Protein AF-X1AN56-F1 (afdb_monomer)

Solvent-accessible surface area (backbone atoms only — not comparable to full-atom values): 5299 Å² total; per-residue (Å²): 133,89,69,61,50,77,36,54,43,68,75,65,42,25,38,56,92,54,54,41,59,50,99,85,67,45,41,49,33,43,46,65,39,88,64,44,69,60,50,54,50,53,46,44,74,73,68,44,45,35,31,40,52,34,75,50,58,47,68,29,54,50,30,25,35,56,71,62,58,52,53,85,71,44,81,42,79,48,39,15,56,78,71,75,55,47,74,88,40,90,92,93

Nearest PDB structures (foldseek):
  2hoq-assembly1_A-2  TM=8.056E-01  e=1.096E-04  Pyrococcus horikoshii OT3
  1zrm-assembly1_A  TM=8.009E-01  e=6.348E-04  Pseudomonas sp. YL
  3e58-assembly1_B  TM=7.686E-01  e=1.797E-03  Streptococcus thermophilus LMG 18311
  2no5-assembly1_B  TM=8.281E-01  e=1.479E-03  Burkholderia cepacia
  2no4-assembly1_B  TM=7.632E-01  e=9.139E-03  Burkholderia cepacia

InterPro domains:
  IPR023214 HAD superfamily [G3DSA:3.40.50.1000] (1-92)
  IPR036412 HAD-like superfamily [SSF56784] (1-90)
  IPR041492 Haloacid dehalogenase-like hydrolase [PF13419] (30-90)
  IPR051400 HAD-like hydrolase superfamily enzymes [PTHR46470] (31-92)

Structure (mmCIF, N/CA/C/O backbone):
data_AF-X1AN56-F1
#
_entry.id   AF-X1AN56-F1
#
loop_
_atom_site.group_PDB
_atom_site.id
_atom_site.type_symbol
_atom_site.label_atom_id
_atom_site.label_alt_id
_atom_site.label_comp_id
_atom_site.label_asym_id
_atom_site.label_entity_id
_atom_site.label_seq_id
_atom_site.pdbx_PDB_ins_code
_atom_site.Cartn_x
_atom_site.Cartn_y
_atom_site.Cartn_z
_atom_site.occupancy
_atom_site.B_iso_or_equiv
_atom_site.auth_seq_id
_atom_site.auth_comp_id
_atom_site.auth_asym_id
_atom_site.auth_atom_id
_atom_site.pdbx_PDB_model_num
ATOM 1 N N . MET A 1 1 ? -20.475 9.398 12.308 1.00 81.12 1 MET A N 1
ATOM 2 C CA . MET A 1 1 ? -19.624 8.279 12.762 1.00 81.12 1 MET A CA 1
ATOM 3 C C . MET A 1 1 ? -18.713 7.900 11.610 1.00 81.12 1 MET A C 1
ATOM 5 O O . MET A 1 1 ? -19.230 7.688 10.516 1.00 81.12 1 MET A O 1
ATOM 9 N N . ILE A 1 2 ? -17.398 7.905 11.827 1.00 86.44 2 ILE A N 1
ATOM 10 C CA . ILE A 1 2 ? -16.413 7.468 10.826 1.00 86.44 2 ILE A CA 1
ATOM 11 C C . ILE A 1 2 ? -16.551 5.950 10.667 1.00 86.44 2 ILE A C 1
ATOM 13 O O . ILE A 1 2 ? -16.732 5.252 11.660 1.00 86.44 2 ILE A O 1
ATOM 17 N N . LYS A 1 3 ? -16.544 5.456 9.424 1.00 90.50 3 LYS A N 1
ATOM 18 C CA . LYS A 1 3 ? -16.753 4.028 9.116 1.00 90.50 3 LYS A CA 1
ATOM 19 C C . LYS A 1 3 ? -15.478 3.303 8.698 1.00 90.50 3 LYS A C 1
ATOM 21 O O . LYS A 1 3 ? -15.388 2.095 8.892 1.00 90.50 3 LYS A O 1
ATOM 26 N N . ALA A 1 4 ? -14.544 4.026 8.095 1.00 96.12 4 ALA A N 1
ATOM 27 C CA . ALA A 1 4 ? -13.289 3.487 7.611 1.00 96.12 4 ALA A CA 1
ATOM 28 C C . ALA A 1 4 ? -12.225 4.585 7.551 1.00 96.12 4 ALA A C 1
ATOM 30 O O . ALA A 1 4 ? -12.569 5.768 7.463 1.00 96.12 4 ALA A O 1
ATOM 31 N N . VAL A 1 5 ? -10.963 4.171 7.564 1.00 97.75 5 VAL A N 1
ATOM 32 C CA . VAL A 1 5 ? -9.802 5.012 7.262 1.00 97.75 5 VAL A CA 1
ATOM 33 C C . VAL A 1 5 ? -9.141 4.455 6.004 1.00 97.75 5 VAL A C 1
ATOM 35 O O . VAL A 1 5 ? -8.817 3.270 5.952 1.00 97.75 5 VAL A O 1
ATOM 38 N N . CYS A 1 6 ? -8.975 5.290 4.981 1.00 97.38 6 CYS A N 1
ATOM 39 C CA . CYS A 1 6 ? -8.318 4.900 3.736 1.00 97.38 6 CYS A CA 1
ATOM 40 C C . CYS A 1 6 ? -6.920 5.515 3.672 1.00 97.38 6 CYS A C 1
ATOM 42 O 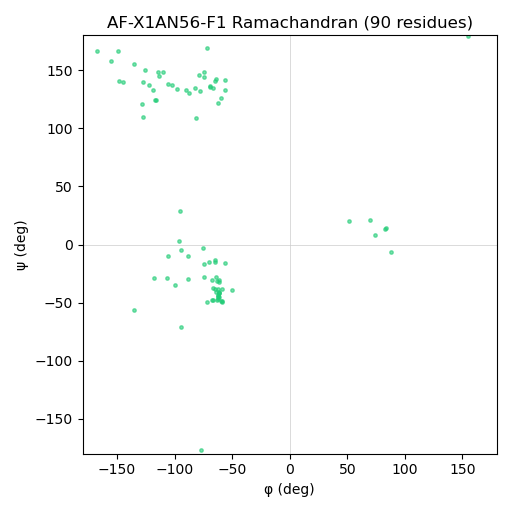O . CYS A 1 6 ? -6.752 6.686 4.012 1.00 97.38 6 CYS A O 1
ATOM 44 N N . PHE A 1 7 ? -5.950 4.733 3.214 1.00 98.50 7 PHE A N 1
ATOM 45 C CA . PHE A 1 7 ? -4.552 5.116 3.079 1.00 98.50 7 PHE A CA 1
ATOM 46 C C . PHE A 1 7 ? -4.140 5.131 1.610 1.00 98.50 7 PHE A C 1
ATOM 48 O O . PHE A 1 7 ? -4.640 4.343 0.805 1.00 98.50 7 PHE A O 1
ATOM 55 N N . ASP A 1 8 ? -3.210 6.021 1.277 1.00 98.38 8 ASP A N 1
ATOM 56 C CA . ASP A 1 8 ? -2.390 5.843 0.082 1.00 98.38 8 ASP A CA 1
ATOM 57 C C . ASP A 1 8 ? -1.374 4.709 0.288 1.00 98.38 8 ASP A C 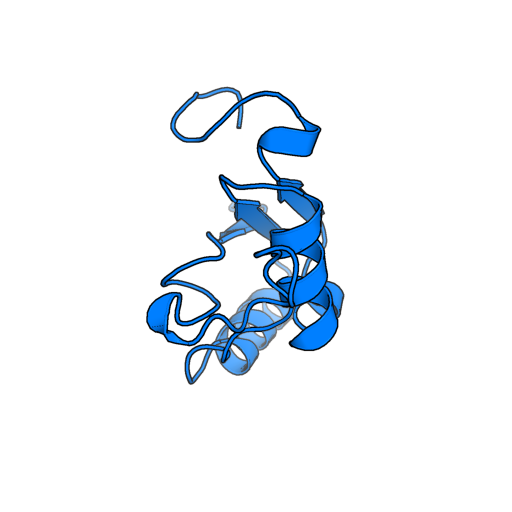1
ATOM 59 O O . ASP A 1 8 ? -1.192 4.248 1.413 1.00 98.38 8 ASP A O 1
ATOM 63 N N . LEU A 1 9 ? -0.702 4.274 -0.779 1.00 98.44 9 LEU A N 1
ATOM 64 C CA . LEU A 1 9 ? 0.400 3.313 -0.692 1.00 98.44 9 LEU A CA 1
ATOM 65 C C . LEU A 1 9 ? 1.761 4.025 -0.617 1.00 98.44 9 LEU A C 1
ATOM 67 O O . LEU A 1 9 ? 2.389 4.022 0.446 1.00 98.44 9 LEU A O 1
ATOM 71 N N . GLY A 1 10 ? 2.193 4.628 -1.730 1.00 97.75 10 GLY A N 1
ATOM 72 C CA . GLY A 1 10 ? 3.469 5.342 -1.842 1.00 97.75 10 GLY A CA 1
ATOM 73 C C . GLY A 1 10 ? 3.524 6.569 -0.933 1.00 97.75 10 GLY A C 1
ATOM 74 O O . GLY A 1 10 ? 2.507 7.224 -0.696 1.00 97.75 10 GLY A O 1
ATOM 75 N N . ASP A 1 11 ? 4.699 6.817 -0.358 1.00 97.69 11 ASP A N 1
ATOM 76 C CA . ASP A 1 11 ? 5.016 7.921 0.559 1.00 97.69 11 ASP A CA 1
ATOM 77 C C . ASP A 1 11 ? 4.050 8.080 1.751 1.00 97.69 11 ASP A C 1
ATOM 79 O O . ASP A 1 11 ? 3.959 9.136 2.379 1.00 97.69 11 ASP A O 1
ATOM 83 N N . THR A 1 12 ? 3.317 7.012 2.083 1.00 98.12 12 THR A N 1
ATOM 84 C CA . THR A 1 12 ? 2.369 6.953 3.205 1.00 98.12 12 THR A CA 1
ATOM 85 C C . THR A 1 12 ? 2.528 5.661 3.995 1.00 98.12 12 THR A C 1
ATOM 87 O O . THR A 1 12 ? 2.758 5.708 5.201 1.00 98.12 12 THR A O 1
ATOM 90 N N . LEU A 1 13 ? 2.415 4.504 3.332 1.00 98.69 13 LEU A N 1
ATOM 91 C CA . LEU A 1 13 ? 2.630 3.190 3.951 1.00 98.69 13 LEU A CA 1
ATOM 92 C C . LEU A 1 13 ? 4.025 2.645 3.642 1.00 98.69 13 LEU A C 1
ATOM 94 O O . LEU A 1 13 ? 4.635 1.988 4.484 1.00 98.69 13 LEU A O 1
ATOM 98 N N . VAL A 1 14 ? 4.538 2.924 2.447 1.00 98.69 14 VAL A N 1
ATOM 99 C CA . VAL A 1 14 ? 5.881 2.530 2.014 1.00 98.69 14 VAL A CA 1
ATOM 100 C C . VAL A 1 14 ? 6.658 3.746 1.527 1.00 98.69 14 VAL A C 1
ATOM 102 O O . VAL A 1 14 ? 6.063 4.693 1.023 1.00 98.69 14 VAL A O 1
ATOM 105 N N . ALA A 1 15 ? 7.977 3.715 1.683 1.00 98.50 15 ALA A N 1
ATOM 106 C CA . ALA A 1 15 ? 8.873 4.740 1.156 1.00 98.50 15 ALA A CA 1
ATOM 107 C C . ALA A 1 15 ? 9.131 4.457 -0.331 1.00 98.50 15 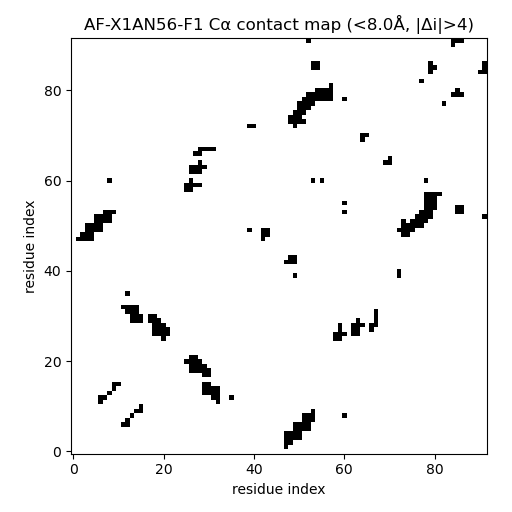ALA A C 1
ATOM 109 O O . ALA A 1 15 ? 9.790 3.463 -0.661 1.00 98.50 15 ALA A O 1
ATOM 110 N N . GLU A 1 16 ? 8.584 5.274 -1.234 1.00 95.56 16 GLU A N 1
ATOM 111 C CA . GLU A 1 16 ? 8.592 4.980 -2.672 1.00 95.56 16 GLU A CA 1
ATOM 112 C C . GLU A 1 16 ? 10.020 4.929 -3.239 1.00 95.56 16 GLU A C 1
ATOM 114 O O . GLU A 1 16 ? 10.329 4.096 -4.096 1.00 95.56 16 GLU A O 1
ATOM 119 N N . GLU A 1 17 ? 10.942 5.713 -2.674 1.00 97.56 17 GLU A N 1
ATOM 120 C CA . GLU A 1 17 ? 12.357 5.735 -3.047 1.00 97.56 17 GLU A CA 1
ATOM 121 C C . GLU A 1 17 ? 13.102 4.421 -2.763 1.00 97.56 17 GLU A C 1
ATOM 123 O O . GLU A 1 17 ? 14.206 4.208 -3.266 1.00 97.56 17 GLU A O 1
ATOM 128 N N . THR A 1 18 ? 12.513 3.532 -1.960 1.00 98.50 18 THR A N 1
ATOM 129 C CA . THR A 1 18 ? 13.087 2.223 -1.613 1.00 98.50 18 THR A CA 1
ATOM 130 C C . THR A 1 18 ? 12.567 1.086 -2.491 1.00 98.50 18 THR A C 1
ATOM 132 O O . THR A 1 18 ? 12.933 -0.072 -2.277 1.00 98.50 18 THR A O 1
ATOM 135 N N . THR A 1 19 ? 11.724 1.397 -3.480 1.00 98.38 19 THR A N 1
ATOM 136 C CA . THR A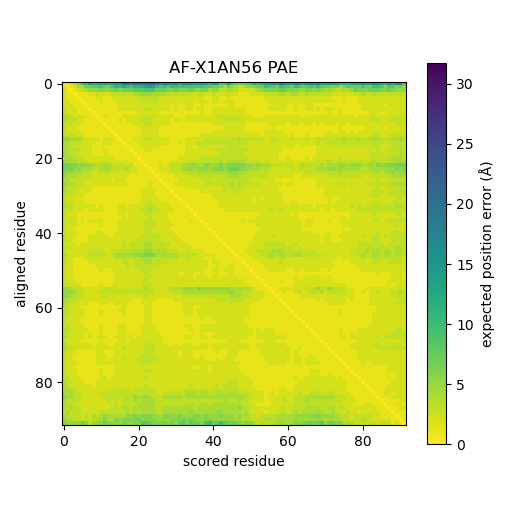 1 19 ? 11.098 0.392 -4.341 1.00 98.38 19 THR A CA 1
ATOM 137 C C . THR A 1 19 ? 12.139 -0.385 -5.142 1.00 98.38 19 THR A C 1
ATOM 139 O O . THR A 1 19 ? 12.896 0.164 -5.949 1.00 98.38 19 THR A O 1
ATOM 142 N N . VAL A 1 20 ? 12.143 -1.702 -4.955 1.00 98.56 20 VAL A N 1
ATOM 143 C CA . VAL A 1 20 ? 12.946 -2.636 -5.742 1.00 98.56 20 VAL A CA 1
ATOM 144 C C . VAL A 1 20 ? 12.125 -3.088 -6.940 1.00 98.56 20 VAL A C 1
ATOM 146 O O . VAL A 1 20 ? 10.968 -3.480 -6.789 1.00 98.56 20 VAL A O 1
ATOM 149 N N . HIS A 1 21 ? 12.746 -3.070 -8.118 1.00 98.31 21 HIS A N 1
ATOM 150 C CA . HIS A 1 21 ? 12.139 -3.520 -9.366 1.00 98.31 21 HIS A CA 1
ATOM 151 C C . HIS A 1 21 ? 12.844 -4.776 -9.892 1.00 98.31 21 HIS A C 1
ATOM 153 O O . HIS A 1 21 ? 14.058 -4.928 -9.726 1.00 98.31 21 HIS A O 1
ATOM 159 N N . ASP A 1 22 ? 12.095 -5.680 -10.519 1.00 96.88 22 ASP A N 1
ATOM 160 C CA . ASP A 1 22 ? 12.652 -6.855 -11.187 1.00 96.88 22 ASP A CA 1
ATOM 161 C C . ASP A 1 22 ? 13.282 -6.515 -12.554 1.00 96.88 22 ASP A C 1
ATOM 163 O O . ASP A 1 22 ? 13.336 -5.363 -12.988 1.00 96.88 22 ASP A O 1
ATOM 167 N N . GLY A 1 23 ? 13.766 -7.539 -13.267 1.00 96.75 23 GLY A N 1
ATOM 168 C CA . GLY A 1 23 ? 14.399 -7.370 -14.580 1.00 96.75 23 GLY A CA 1
ATOM 169 C C . GLY A 1 23 ? 13.472 -6.857 -15.690 1.00 96.75 23 GLY A C 1
ATOM 170 O O . GLY A 1 23 ? 13.967 -6.466 -16.745 1.00 96.75 23 GLY A O 1
ATOM 171 N N . SER A 1 24 ? 12.155 -6.856 -15.472 1.00 95.88 24 SER A N 1
ATOM 172 C CA . SER A 1 24 ? 11.159 -6.274 -16.377 1.00 95.88 24 SER A CA 1
ATOM 173 C C . SER A 1 24 ? 10.774 -4.838 -16.006 1.00 95.88 24 SER A C 1
ATOM 175 O O . SER A 1 24 ? 10.052 -4.189 -16.761 1.00 95.88 24 SER A O 1
ATOM 177 N N . GLY A 1 25 ? 11.286 -4.324 -14.883 1.00 95.31 25 GLY A N 1
ATOM 178 C CA . GLY A 1 25 ? 10.904 -3.028 -14.334 1.00 95.31 25 GLY A CA 1
ATOM 179 C C . GLY A 1 25 ? 9.630 -3.077 -13.491 1.00 95.31 25 GLY A C 1
ATOM 180 O O . GLY A 1 25 ? 9.075 -2.023 -13.205 1.00 95.31 25 GLY A O 1
ATOM 181 N N . GLN A 1 26 ? 9.161 -4.263 -13.089 1.00 96.88 26 GLN A N 1
ATOM 182 C CA . GLN A 1 26 ? 8.000 -4.410 -12.214 1.00 96.88 26 GLN A CA 1
ATOM 183 C C . GLN A 1 26 ? 8.409 -4.231 -10.752 1.00 96.88 26 GLN A C 1
ATOM 185 O O . GLN A 1 26 ? 9.401 -4.821 -10.324 1.00 96.88 26 GLN A O 1
ATOM 190 N N . ALA A 1 27 ? 7.652 -3.460 -9.970 1.00 98.06 27 ALA A N 1
ATOM 191 C CA . ALA A 1 27 ? 7.919 -3.325 -8.541 1.00 98.06 27 ALA A CA 1
ATOM 192 C C . ALA A 1 27 ? 7.675 -4.662 -7.820 1.00 98.06 27 ALA A C 1
ATOM 194 O O . ALA A 1 27 ? 6.674 -5.338 -8.063 1.00 98.06 27 ALA A O 1
ATOM 195 N N . ILE A 1 28 ? 8.595 -5.059 -6.939 1.00 98.25 28 ILE A N 1
ATOM 196 C CA . ILE A 1 28 ? 8.514 -6.333 -6.204 1.00 98.25 28 ILE A CA 1
ATOM 197 C C . ILE A 1 28 ? 8.427 -6.161 -4.689 1.00 98.25 28 ILE A C 1
ATOM 199 O O . ILE A 1 28 ? 7.869 -7.019 -4.014 1.00 98.25 28 ILE A O 1
ATOM 203 N N . THR A 1 29 ? 8.985 -5.083 -4.141 1.00 98.62 29 THR A N 1
ATOM 204 C CA . THR A 1 29 ? 8.903 -4.747 -2.714 1.00 98.62 29 THR A CA 1
ATOM 205 C C . THR A 1 29 ? 9.370 -3.309 -2.478 1.00 98.62 29 THR A C 1
ATOM 207 O O . THR A 1 29 ? 9.990 -2.706 -3.355 1.00 98.62 29 THR A O 1
ATOM 210 N N . ALA A 1 30 ? 9.095 -2.779 -1.292 1.00 98.62 30 ALA A N 1
ATOM 211 C CA . ALA A 1 30 ? 9.587 -1.504 -0.784 1.00 98.62 30 ALA A CA 1
ATOM 212 C C . ALA A 1 30 ? 9.719 -1.594 0.746 1.00 98.62 30 ALA A C 1
ATOM 214 O O . ALA A 1 30 ? 9.200 -2.519 1.376 1.00 98.62 30 ALA A O 1
ATOM 215 N N . HIS A 1 31 ? 10.405 -0.642 1.369 1.00 98.75 31 HIS A N 1
ATOM 216 C CA . HIS A 1 31 ? 10.441 -0.533 2.821 1.00 98.75 31 HIS A CA 1
ATOM 217 C C . HIS A 1 31 ? 9.157 0.111 3.344 1.00 98.75 31 HIS A C 1
ATOM 219 O O . HIS A 1 31 ? 8.733 1.166 2.872 1.00 98.75 31 HIS A O 1
ATOM 225 N N . VAL A 1 32 ? 8.567 -0.513 4.360 1.00 98.81 32 VAL A N 1
ATOM 226 C 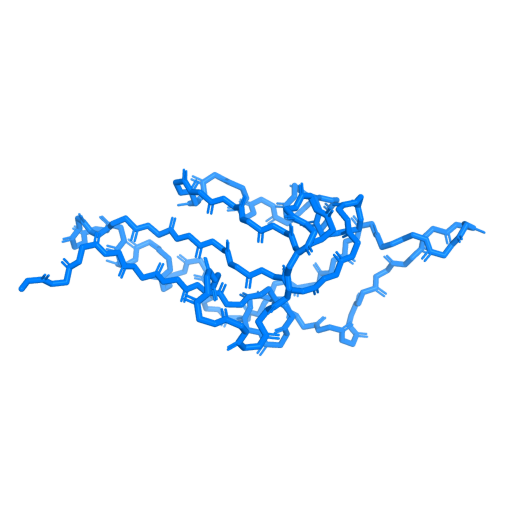CA . VAL A 1 32 ? 7.457 0.067 5.123 1.00 98.81 32 VAL A CA 1
ATOM 227 C C . VAL A 1 32 ? 7.977 1.248 5.940 1.00 98.81 32 VAL A C 1
ATOM 229 O O . VAL A 1 32 ? 9.044 1.159 6.551 1.00 98.81 32 VAL A O 1
ATOM 232 N N . ILE A 1 33 ? 7.226 2.349 5.949 1.00 98.75 33 ILE A N 1
ATOM 233 C CA . ILE A 1 33 ? 7.560 3.531 6.750 1.00 98.75 33 ILE A CA 1
ATOM 234 C C . ILE A 1 33 ? 7.472 3.179 8.246 1.00 98.75 33 ILE A C 1
ATOM 236 O O . ILE A 1 33 ? 6.589 2.441 8.686 1.00 98.75 33 ILE A O 1
ATOM 240 N N . GLU A 1 34 ? 8.405 3.701 9.044 1.00 98.50 34 GLU A N 1
ATOM 241 C CA . GLU A 1 34 ? 8.447 3.469 10.492 1.00 98.50 34 GLU A CA 1
ATOM 242 C C . GLU A 1 34 ? 7.122 3.876 11.164 1.00 98.50 34 GLU A C 1
ATOM 244 O O . GLU A 1 34 ? 6.589 4.957 10.912 1.00 98.50 34 GLU A O 1
ATOM 249 N N . GLY A 1 35 ? 6.584 3.014 12.031 1.00 98.50 35 GLY A N 1
ATOM 250 C CA . GLY A 1 35 ? 5.348 3.285 12.770 1.00 98.50 35 GLY A CA 1
ATOM 251 C C . GLY A 1 35 ? 4.051 2.876 12.058 1.00 98.50 35 GLY A C 1
ATOM 252 O O . GLY A 1 35 ? 2.974 2.987 12.650 1.00 98.50 35 GLY A O 1
ATOM 253 N N . VAL A 1 36 ? 4.107 2.426 10.796 1.00 98.62 36 VAL A N 1
ATOM 254 C CA . VAL A 1 36 ? 2.899 2.080 10.023 1.00 98.62 36 VAL A CA 1
ATOM 255 C C . VAL A 1 36 ? 2.102 0.971 10.700 1.00 98.62 36 VAL A C 1
ATOM 257 O O . VAL A 1 36 ? 0.898 1.123 10.900 1.00 98.62 36 VAL A O 1
ATOM 260 N N . PHE A 1 37 ? 2.746 -0.123 11.106 1.00 98.62 37 PHE A N 1
ATOM 261 C CA . PHE A 1 37 ? 2.034 -1.243 11.721 1.00 98.62 37 PHE A CA 1
ATOM 262 C C . PHE A 1 37 ? 1.397 -0.853 13.057 1.00 98.62 37 PHE A C 1
ATOM 264 O O . PHE A 1 37 ? 0.254 -1.222 13.320 1.00 98.62 37 PHE A O 1
ATOM 271 N N . GLU A 1 38 ? 2.072 -0.037 13.863 1.00 98.69 38 GLU A N 1
ATOM 272 C CA . GLU A 1 38 ? 1.561 0.489 15.125 1.00 98.69 38 GLU A CA 1
ATOM 273 C C . GLU A 1 38 ? 0.301 1.339 14.912 1.00 98.69 38 GLU A C 1
ATOM 275 O O . GLU A 1 38 ? -0.678 1.204 15.654 1.00 98.69 38 GLU A O 1
ATOM 280 N N . VAL A 1 39 ? 0.291 2.178 13.871 1.00 98.44 39 VAL A N 1
ATOM 281 C CA . VAL A 1 39 ? -0.874 2.990 13.490 1.00 98.44 39 VAL A CA 1
ATOM 282 C C . VAL A 1 39 ? -2.022 2.110 12.995 1.00 98.44 39 VAL A C 1
ATOM 284 O O . VAL A 1 39 ? -3.157 2.276 13.451 1.00 98.44 39 VAL A O 1
ATOM 287 N N . LEU A 1 40 ? -1.751 1.153 12.102 1.00 98.44 40 LEU A N 1
ATOM 288 C CA . LEU A 1 40 ? -2.774 0.240 11.579 1.00 98.44 40 LEU A CA 1
ATOM 289 C C . LEU A 1 40 ? -3.392 -0.604 12.703 1.00 98.44 40 LEU A C 1
ATOM 291 O O . LEU A 1 40 ? -4.614 -0.758 12.766 1.00 98.44 40 LEU A O 1
ATOM 295 N N . GLU A 1 41 ? -2.578 -1.094 13.640 1.00 98.25 41 GLU A N 1
ATOM 296 C CA . GLU A 1 41 ? -3.063 -1.795 14.828 1.00 98.25 41 GLU A CA 1
ATOM 297 C C . GLU A 1 41 ? -3.928 -0.910 15.723 1.00 98.25 41 GLU A C 1
ATOM 299 O O . GLU A 1 41 ? -4.971 -1.363 16.199 1.00 98.25 41 GLU A O 1
ATOM 304 N N . ALA A 1 42 ? -3.507 0.329 15.985 1.00 98.06 42 ALA A N 1
ATOM 305 C CA . ALA A 1 42 ? -4.262 1.254 16.823 1.00 98.06 42 ALA A CA 1
ATOM 306 C C . ALA A 1 42 ? -5.644 1.544 16.220 1.00 98.06 42 ALA A C 1
ATOM 308 O O . ALA A 1 42 ? -6.655 1.448 16.914 1.00 98.06 42 ALA A O 1
ATOM 309 N N . ILE A 1 43 ? -5.710 1.803 14.911 1.00 96.94 43 ILE A N 1
ATOM 310 C CA . ILE A 1 43 ? -6.971 2.066 14.206 1.00 96.94 43 ILE A CA 1
ATOM 311 C C . ILE A 1 43 ? -7.890 0.837 14.234 1.00 96.94 43 ILE A C 1
ATOM 313 O O . ILE A 1 43 ? -9.092 0.970 14.479 1.00 96.94 43 ILE A O 1
ATOM 317 N N . ARG A 1 44 ? -7.337 -0.369 14.047 1.00 95.50 44 ARG A N 1
ATOM 318 C CA . ARG A 1 44 ? -8.111 -1.616 14.148 1.00 95.50 44 ARG A CA 1
ATOM 319 C C . ARG A 1 44 ? -8.606 -1.890 15.568 1.00 95.50 44 ARG A C 1
ATOM 321 O O . ARG A 1 44 ? -9.731 -2.359 15.722 1.00 95.50 44 ARG A O 1
ATOM 328 N N . LYS A 1 45 ? -7.811 -1.588 16.603 1.00 96.88 45 LYS A N 1
ATOM 329 C CA . LYS A 1 45 ? -8.215 -1.725 18.020 1.00 96.88 45 LYS A CA 1
ATOM 330 C C . LYS A 1 45 ? -9.410 -0.832 18.366 1.00 96.88 45 LYS A C 1
ATOM 332 O O . LYS A 1 45 ? -10.259 -1.247 19.148 1.00 96.88 45 LYS A O 1
ATOM 337 N N . GLU A 1 46 ? -9.522 0.330 17.728 1.00 95.56 46 GLU A N 1
ATOM 338 C CA . GLU A 1 46 ? -10.686 1.227 17.827 1.00 95.56 46 GLU A CA 1
ATOM 339 C C . GLU A 1 46 ? -11.914 0.736 17.025 1.00 95.56 46 GLU A C 1
ATOM 341 O O . GLU A 1 46 ? -12.983 1.345 17.068 1.00 95.56 46 GLU A O 1
ATOM 346 N N . GLY A 1 47 ? -11.797 -0.379 16.294 1.00 95.38 47 GLY A N 1
ATOM 347 C CA . GLY A 1 47 ? -12.900 -1.009 15.565 1.00 95.38 47 GLY A CA 1
ATOM 348 C C . GLY A 1 47 ? -13.198 -0.399 14.193 1.00 95.38 47 GLY A C 1
ATOM 349 O O . GLY A 1 47 ? -14.248 -0.690 13.613 1.00 95.38 47 GLY A O 1
ATOM 350 N N . TYR A 1 48 ? -12.306 0.438 13.656 1.00 97.06 48 TYR A N 1
ATOM 351 C CA . TYR A 1 48 ? -12.451 0.972 12.304 1.00 97.06 48 TYR A CA 1
ATOM 352 C C . TYR A 1 48 ? -12.017 -0.046 11.251 1.00 97.06 48 TYR A C 1
ATOM 354 O O . TYR A 1 48 ? -11.052 -0.787 11.437 1.00 97.06 48 TYR A O 1
ATOM 362 N N . ARG A 1 49 ? -12.705 -0.023 10.105 1.00 97.50 49 ARG A N 1
ATOM 363 C CA . ARG A 1 49 ? -12.218 -0.678 8.889 1.00 97.50 49 ARG A CA 1
ATOM 364 C C . ARG A 1 49 ? -11.090 0.135 8.275 1.00 97.50 49 ARG A C 1
ATOM 366 O O . ARG A 1 49 ? -11.119 1.366 8.346 1.00 97.50 49 ARG A O 1
ATOM 373 N N . ILE A 1 50 ? -10.149 -0.529 7.627 1.00 98.19 50 ILE A N 1
ATOM 374 C CA . ILE A 1 50 ? -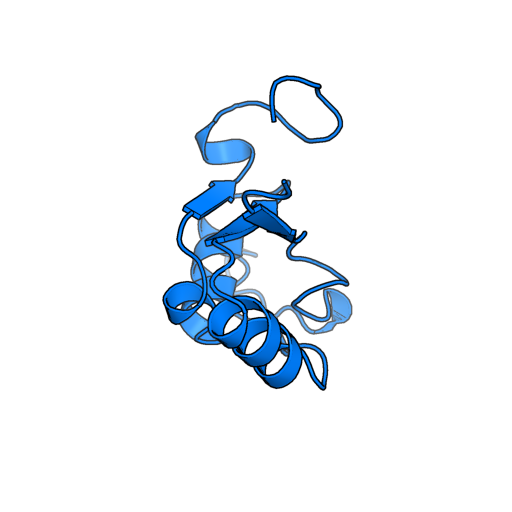9.043 0.137 6.943 1.00 98.19 50 ILE A CA 1
ATOM 375 C C . ILE A 1 50 ? -8.919 -0.326 5.497 1.00 98.19 50 ILE A C 1
ATOM 377 O O . ILE A 1 50 ? -9.104 -1.503 5.192 1.00 98.19 50 ILE A O 1
ATOM 381 N N . GLY A 1 51 ? -8.631 0.613 4.594 1.00 98.31 51 GLY A N 1
ATOM 382 C CA . GLY A 1 51 ? -8.456 0.329 3.169 1.00 98.31 51 GLY A CA 1
ATOM 383 C C . GLY A 1 51 ? -7.241 1.017 2.554 1.00 98.31 51 GLY A C 1
ATOM 384 O O . GLY A 1 51 ? -6.811 2.056 3.049 1.00 98.31 51 GLY A O 1
ATOM 385 N N . ILE A 1 52 ? -6.719 0.459 1.461 1.00 98.62 52 ILE A N 1
ATOM 386 C CA . ILE A 1 52 ? -5.745 1.121 0.578 1.00 98.62 52 ILE A CA 1
ATOM 387 C C . ILE A 1 52 ? -6.471 1.620 -0.670 1.00 98.62 52 ILE A C 1
ATOM 389 O O . ILE A 1 52 ? -7.279 0.893 -1.252 1.00 98.62 52 ILE A O 1
ATOM 393 N N . ILE A 1 53 ? -6.149 2.839 -1.098 1.00 98.38 53 ILE A N 1
ATOM 394 C CA . ILE A 1 53 ? -6.513 3.377 -2.409 1.00 98.38 53 ILE A CA 1
ATOM 395 C C . ILE A 1 53 ? -5.230 3.890 -3.060 1.00 98.38 53 ILE A C 1
ATOM 397 O O . ILE A 1 53 ? -4.694 4.905 -2.618 1.00 98.38 53 ILE A O 1
ATOM 401 N N . ALA A 1 54 ? -4.749 3.215 -4.103 1.00 98.12 54 ALA A N 1
ATOM 402 C CA . ALA A 1 54 ? -3.483 3.521 -4.768 1.00 98.12 54 ALA A CA 1
ATOM 403 C C . ALA A 1 54 ? -3.686 3.804 -6.263 1.00 98.12 54 ALA A C 1
ATOM 405 O O . ALA A 1 54 ? -4.417 3.083 -6.944 1.00 98.12 54 ALA A O 1
ATOM 406 N N . ASN A 1 55 ? -3.013 4.839 -6.775 1.00 98.00 55 ASN A N 1
ATOM 407 C CA . ASN A 1 55 ? -2.825 4.993 -8.216 1.00 98.00 55 ASN A CA 1
ATOM 408 C C . ASN A 1 55 ? -1.559 4.227 -8.608 1.00 98.00 55 ASN A C 1
ATOM 410 O O . ASN A 1 55 ? -0.527 4.417 -7.973 1.00 98.00 55 ASN A O 1
ATOM 414 N N . GLY A 1 56 ? -1.627 3.381 -9.628 1.00 95.25 56 GLY A N 1
ATOM 415 C CA . GLY A 1 56 ? -0.477 2.605 -10.083 1.00 95.25 56 GLY A CA 1
ATOM 416 C C . GLY A 1 56 ? -0.888 1.326 -10.790 1.00 95.25 56 GLY A C 1
ATOM 417 O O . GLY A 1 56 ? -2.080 1.025 -10.918 1.00 95.25 56 GLY A O 1
ATOM 418 N N . ASP A 1 57 ? 0.114 0.581 -11.245 1.00 96.88 57 ASP A N 1
ATOM 419 C CA . ASP A 1 57 ? -0.105 -0.725 -11.844 1.00 96.88 57 ASP A CA 1
ATOM 420 C C . ASP A 1 57 ? -0.446 -1.777 -10.772 1.00 96.88 57 ASP A C 1
ATOM 422 O O . ASP A 1 57 ? 0.043 -1.745 -9.637 1.00 96.88 57 ASP A O 1
ATOM 426 N N . SER A 1 58 ? -1.328 -2.708 -11.129 1.00 97.81 58 SER A N 1
ATOM 427 C CA . SER A 1 58 ? -1.859 -3.732 -10.230 1.00 97.81 58 SER A CA 1
ATOM 428 C C . SER A 1 58 ? -0.758 -4.662 -9.739 1.00 97.81 58 SER A C 1
ATOM 430 O O . SER A 1 58 ? -0.649 -4.900 -8.538 1.00 97.81 58 SER A O 1
ATOM 432 N N . ALA A 1 59 ? 0.088 -5.160 -10.641 1.00 98.25 59 ALA A N 1
ATOM 433 C CA . ALA A 1 59 ? 1.097 -6.154 -10.297 1.00 98.25 59 ALA A CA 1
ATOM 434 C C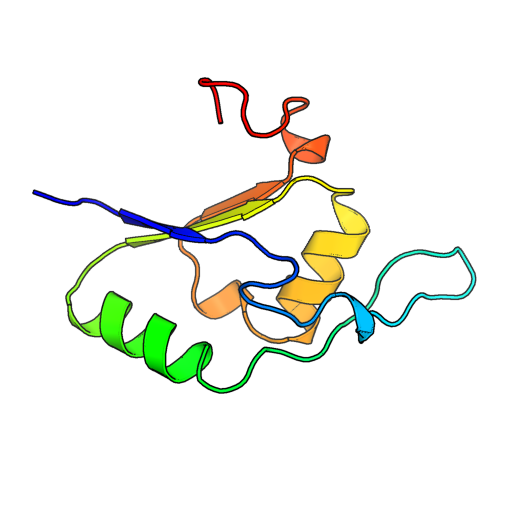 . ALA A 1 59 ? 2.108 -5.613 -9.273 1.00 98.25 59 ALA A C 1
ATOM 436 O O . ALA A 1 59 ? 2.369 -6.261 -8.263 1.00 98.25 59 ALA A O 1
ATOM 437 N N . GLY A 1 60 ? 2.620 -4.405 -9.489 1.00 98.38 60 GLY A N 1
ATOM 438 C CA . GLY A 1 60 ? 3.625 -3.772 -8.644 1.00 98.38 60 GLY A CA 1
ATOM 439 C C . GLY A 1 60 ? 3.080 -3.420 -7.270 1.00 98.38 60 GLY A C 1
ATOM 440 O O . GLY A 1 60 ? 3.673 -3.776 -6.249 1.00 98.38 60 GLY A O 1
ATOM 441 N N . ALA A 1 61 ? 1.901 -2.796 -7.229 1.00 98.44 61 ALA A N 1
ATOM 442 C CA . ALA A 1 61 ? 1.242 -2.474 -5.970 1.00 98.44 61 ALA A CA 1
ATOM 443 C C . ALA A 1 61 ? 0.895 -3.742 -5.169 1.00 98.44 61 ALA A C 1
ATOM 445 O O . ALA A 1 61 ? 1.151 -3.790 -3.965 1.00 98.44 61 ALA A O 1
ATOM 446 N N . ARG A 1 62 ? 0.372 -4.797 -5.816 1.00 98.50 62 ARG A N 1
ATOM 447 C CA . ARG A 1 62 ? 0.078 -6.085 -5.160 1.00 98.50 62 ARG A CA 1
ATOM 448 C C . ARG A 1 62 ? 1.342 -6.750 -4.620 1.00 98.50 62 ARG A C 1
ATOM 450 O O . ARG A 1 62 ? 1.332 -7.174 -3.468 1.00 98.50 62 ARG A O 1
ATOM 457 N N . ASN A 1 63 ? 2.424 -6.773 -5.400 1.00 98.62 63 ASN A N 1
ATOM 458 C CA . ASN A 1 63 ? 3.701 -7.334 -4.964 1.00 98.62 63 ASN A CA 1
ATOM 459 C C . ASN A 1 63 ? 4.223 -6.626 -3.711 1.00 98.62 63 ASN A C 1
ATOM 461 O O . ASN A 1 63 ? 4.566 -7.288 -2.736 1.00 98.62 63 ASN A O 1
ATOM 465 N N . ILE A 1 64 ? 4.238 -5.286 -3.706 1.00 98.75 64 ILE A N 1
ATOM 466 C CA . ILE A 1 64 ? 4.668 -4.507 -2.538 1.00 98.75 64 ILE A CA 1
ATOM 467 C C . ILE A 1 64 ? 3.793 -4.834 -1.324 1.00 98.75 64 ILE A C 1
ATOM 469 O O . ILE A 1 64 ? 4.320 -5.115 -0.248 1.00 98.75 64 ILE A O 1
ATOM 473 N N . ILE A 1 65 ? 2.467 -4.815 -1.478 1.00 98.69 65 ILE A N 1
ATOM 474 C CA . ILE A 1 65 ? 1.524 -5.059 -0.377 1.00 98.69 65 ILE A CA 1
ATOM 475 C C . ILE A 1 65 ? 1.694 -6.467 0.218 1.00 98.69 65 ILE A C 1
ATOM 477 O O . ILE A 1 65 ? 1.647 -6.625 1.440 1.00 98.69 65 ILE A O 1
ATOM 481 N N . GLU A 1 66 ? 1.911 -7.482 -0.620 1.00 98.56 66 GLU A N 1
ATOM 482 C CA . GLU A 1 66 ? 2.133 -8.860 -0.172 1.00 98.56 66 GLU A CA 1
ATOM 483 C C . GLU A 1 66 ? 3.514 -9.025 0.476 1.00 98.56 66 GLU A C 1
ATOM 485 O O . GLU A 1 66 ? 3.614 -9.512 1.602 1.00 98.56 66 GLU A O 1
ATOM 490 N N . ALA A 1 67 ? 4.576 -8.556 -0.183 1.00 98.56 67 ALA A N 1
ATOM 491 C CA . ALA A 1 67 ? 5.953 -8.710 0.285 1.00 98.56 67 ALA A CA 1
ATOM 492 C C . ALA A 1 67 ? 6.233 -7.979 1.607 1.00 98.56 67 ALA A C 1
ATOM 494 O O . ALA A 1 67 ? 7.108 -8.390 2.369 1.00 98.56 67 ALA A O 1
ATOM 495 N N . THR A 1 68 ? 5.499 -6.901 1.885 1.00 98.50 68 THR A N 1
ATOM 496 C CA . THR A 1 68 ? 5.622 -6.126 3.128 1.00 98.50 68 THR A CA 1
ATOM 497 C C . THR A 1 68 ? 4.738 -6.642 4.263 1.00 98.50 68 THR A C 1
ATOM 499 O O . THR A 1 68 ? 4.882 -6.180 5.392 1.00 98.50 68 THR A O 1
ATOM 502 N N . GLY A 1 69 ? 3.819 -7.577 3.999 1.00 98.38 69 GLY A N 1
ATOM 503 C CA . GLY A 1 69 ? 2.844 -8.052 4.988 1.00 98.38 69 GLY A CA 1
ATOM 504 C C . GLY A 1 69 ? 1.711 -7.061 5.284 1.00 98.38 69 GLY A C 1
ATOM 505 O O . GLY A 1 69 ? 0.903 -7.300 6.181 1.00 98.38 69 GLY A O 1
ATOM 506 N N . LEU A 1 70 ? 1.603 -5.959 4.529 1.00 98.50 70 LEU A N 1
ATOM 507 C CA . LEU A 1 70 ? 0.519 -4.984 4.686 1.00 98.50 70 LEU A CA 1
ATOM 508 C C . LEU A 1 70 ? -0.853 -5.611 4.416 1.00 98.50 70 LEU A C 1
ATOM 510 O O . LEU A 1 70 ? -1.833 -5.202 5.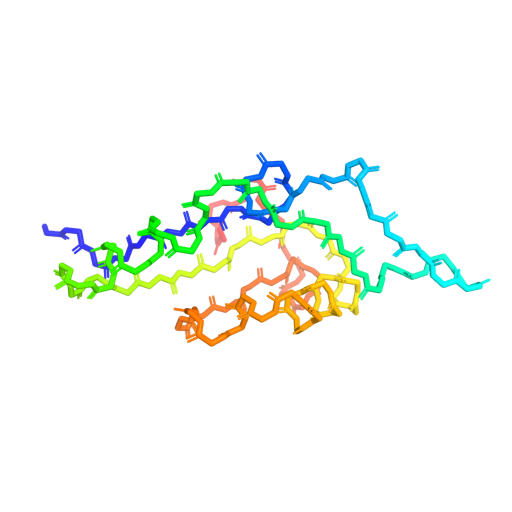033 1.00 98.50 70 LEU A O 1
ATOM 514 N N . GLN A 1 71 ? -0.927 -6.621 3.542 1.00 98.38 71 GLN A N 1
ATOM 515 C CA . GLN A 1 71 ? -2.185 -7.256 3.139 1.00 98.38 71 GLN A CA 1
ATOM 516 C C . GLN A 1 71 ? -3.077 -7.677 4.318 1.00 98.38 71 GLN A C 1
ATOM 518 O O . GLN A 1 71 ? -4.287 -7.470 4.266 1.00 98.38 71 GLN A O 1
ATOM 523 N N . ASP A 1 72 ? -2.494 -8.194 5.400 1.00 97.56 72 ASP A N 1
ATOM 524 C CA . ASP A 1 72 ? -3.241 -8.730 6.548 1.00 97.56 72 ASP A CA 1
ATOM 525 C C . ASP A 1 72 ? -3.956 -7.648 7.378 1.00 97.56 72 ASP A C 1
ATOM 527 O O . ASP A 1 72 ? -4.850 -7.930 8.191 1.00 97.56 72 ASP A O 1
ATOM 531 N N . TYR A 1 73 ? -3.587 -6.386 7.165 1.00 98.00 73 TYR A N 1
ATOM 532 C CA . TYR A 1 73 ? -4.154 -5.259 7.883 1.00 98.00 73 TYR A CA 1
ATOM 533 C C . TYR A 1 73 ? -5.402 -4.703 7.196 1.00 98.00 73 TYR A C 1
ATOM 535 O O . TYR A 1 73 ? -6.294 -4.250 7.910 1.00 98.00 73 TYR A O 1
ATOM 543 N N . PHE A 1 74 ? -5.533 -4.790 5.871 1.00 98.38 74 PHE A N 1
ATOM 544 C CA . PHE A 1 74 ? -6.567 -4.066 5.123 1.00 98.38 74 PHE A CA 1
ATOM 545 C C . PHE A 1 74 ? -7.809 -4.901 4.796 1.00 98.38 74 PHE A C 1
ATOM 547 O O . PHE A 1 74 ? -7.724 -6.012 4.284 1.00 98.38 74 PHE A O 1
ATOM 554 N N . ASP A 1 75 ? -8.992 -4.323 5.027 1.00 98.25 75 ASP A N 1
ATOM 555 C CA . ASP A 1 75 ? -10.282 -4.909 4.640 1.00 98.25 75 ASP A CA 1
ATOM 556 C C . ASP A 1 75 ? -10.534 -4.803 3.129 1.00 98.25 75 ASP A C 1
ATOM 558 O O . ASP A 1 75 ? -11.294 -5.583 2.553 1.00 98.25 75 ASP A O 1
ATOM 562 N N . VAL A 1 76 ? -9.948 -3.787 2.489 1.00 97.81 76 VAL A N 1
ATOM 563 C CA . VAL A 1 76 ? -10.091 -3.527 1.056 1.00 97.81 76 VAL A CA 1
ATOM 564 C C . VAL A 1 76 ? -8.823 -2.893 0.493 1.00 97.81 76 VAL A C 1
ATOM 566 O O . VAL A 1 76 ? -8.211 -2.030 1.116 1.00 97.81 76 VAL A O 1
ATOM 569 N N . ILE A 1 77 ? -8.446 -3.302 -0.712 1.00 98.56 77 ILE A N 1
ATOM 570 C CA . ILE A 1 77 ? -7.340 -2.720 -1.473 1.00 98.56 77 ILE A CA 1
ATOM 571 C C . ILE A 1 77 ? -7.890 -2.385 -2.852 1.00 98.56 77 ILE A C 1
ATOM 573 O O . ILE A 1 77 ? -8.391 -3.275 -3.542 1.00 98.56 77 ILE A O 1
ATOM 577 N N . VAL A 1 78 ? -7.811 -1.112 -3.226 1.00 98.38 78 VAL A N 1
ATOM 578 C CA . VAL A 1 78 ? -8.234 -0.605 -4.530 1.00 98.38 78 VAL A CA 1
ATOM 579 C C . VAL A 1 78 ? -7.019 -0.044 -5.254 1.00 98.38 78 VAL A C 1
ATOM 581 O O . VAL A 1 78 ? -6.341 0.841 -4.732 1.00 98.38 78 VAL A O 1
ATOM 584 N N . ILE A 1 79 ? -6.762 -0.553 -6.457 1.00 98.62 79 ILE A N 1
ATOM 585 C CA . ILE A 1 79 ? -5.664 -0.106 -7.315 1.00 98.62 79 ILE A CA 1
ATOM 586 C C . ILE A 1 79 ? -6.261 0.449 -8.607 1.00 98.62 79 ILE A C 1
ATOM 588 O O . ILE A 1 79 ? -7.156 -0.169 -9.188 1.00 98.62 79 ILE A O 1
ATOM 592 N N . SER A 1 80 ? -5.802 1.622 -9.045 1.00 98.44 80 SER A N 1
ATOM 593 C CA . SER A 1 80 ? -6.420 2.353 -10.155 1.00 98.44 80 SER A CA 1
ATOM 594 C C . SER A 1 80 ? -6.470 1.570 -11.465 1.00 98.44 80 SER A C 1
ATOM 596 O O . SER A 1 80 ? -7.488 1.640 -12.153 1.00 98.44 80 SER A O 1
ATOM 598 N N . GLU A 1 81 ? -5.436 0.788 -11.795 1.00 98.25 81 GLU A N 1
ATOM 599 C CA . GLU A 1 81 ? -5.439 -0.067 -12.989 1.00 98.25 81 GLU A CA 1
ATOM 600 C C . GLU A 1 81 ? -6.554 -1.125 -12.932 1.00 98.25 81 GLU A C 1
ATOM 602 O O . GLU A 1 81 ? -7.230 -1.366 -13.932 1.00 98.25 81 GLU A O 1
ATOM 607 N N . GLU A 1 82 ? -6.820 -1.703 -11.755 1.00 98.31 82 GLU A N 1
ATOM 608 C CA . GLU A 1 82 ? -7.845 -2.744 -11.581 1.00 98.31 82 GLU A CA 1
ATOM 609 C C . GLU A 1 82 ? -9.265 -2.204 -11.793 1.00 98.31 82 GLU A C 1
ATOM 611 O O . GLU A 1 82 ? -10.155 -2.935 -12.232 1.00 98.31 82 GLU A O 1
ATOM 616 N N . VAL A 1 83 ? -9.492 -0.924 -11.480 1.00 97.56 83 VAL A N 1
ATOM 617 C CA . VAL A 1 83 ? -10.816 -0.286 -11.572 1.00 97.56 83 VAL A CA 1
ATOM 618 C C . VAL A 1 83 ? -10.965 0.676 -12.756 1.00 97.56 83 VAL A C 1
ATOM 620 O O . VAL A 1 83 ? -12.076 1.137 -13.032 1.00 97.56 83 VAL A O 1
ATOM 623 N N . GLY A 1 84 ? -9.871 0.991 -13.452 1.00 98.00 84 GLY A N 1
ATOM 624 C CA . GLY A 1 84 ? -9.820 1.902 -14.598 1.00 98.00 84 GLY A CA 1
ATOM 625 C C . GLY A 1 84 ? -10.050 3.383 -14.266 1.00 98.00 84 GLY A C 1
ATOM 626 O O . GLY A 1 84 ? -10.476 4.138 -15.142 1.00 98.00 84 GLY A O 1
ATOM 627 N N . ILE A 1 85 ? -9.851 3.801 -13.010 1.00 97.31 85 ILE A N 1
ATOM 628 C CA . ILE A 1 85 ? -10.067 5.178 -12.528 1.00 97.31 85 ILE A CA 1
ATOM 629 C C . ILE A 1 85 ? -9.020 5.509 -11.460 1.00 97.31 85 ILE A C 1
ATOM 631 O O . ILE A 1 85 ? -8.741 4.688 -10.594 1.00 97.31 85 ILE A O 1
ATOM 635 N N . GLU A 1 86 ? -8.492 6.731 -11.488 1.00 97.69 86 GLU A N 1
ATOM 636 C CA . GLU A 1 86 ? -7.472 7.227 -10.558 1.00 97.69 86 GLU A CA 1
ATOM 637 C C . GLU A 1 86 ? -8.015 8.288 -9.592 1.00 97.69 86 GLU A C 1
ATOM 639 O O . GLU A 1 86 ? -8.857 9.117 -9.958 1.00 97.69 86 GLU A O 1
ATOM 644 N N . LYS A 1 87 ? -7.463 8.334 -8.374 1.00 96.88 87 LYS A N 1
ATOM 645 C CA . LYS A 1 87 ? -7.550 9.518 -7.505 1.00 96.88 87 LYS A CA 1
ATOM 646 C C . LYS A 1 87 ? -6.970 10.728 -8.264 1.00 96.88 87 LYS A C 1
ATOM 648 O O . LYS A 1 87 ? -5.954 10.563 -8.938 1.00 96.88 87 LYS A O 1
ATOM 653 N N . PRO A 1 88 ? -7.540 11.945 -8.157 1.00 97.12 88 PRO A N 1
ATOM 654 C CA . PRO A 1 88 ? -8.584 12.374 -7.224 1.00 97.12 88 PRO A CA 1
ATOM 655 C C . PRO A 1 88 ? -10.010 12.298 -7.808 1.00 97.12 88 PRO A C 1
ATOM 657 O O . PRO A 1 88 ? -10.867 13.111 -7.455 1.00 97.12 88 PRO A O 1
A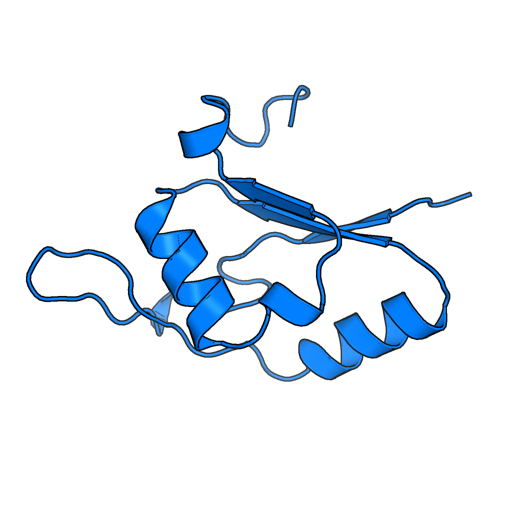TOM 660 N N . CYS A 1 89 ? -10.289 11.391 -8.751 1.00 96.56 89 CYS A N 1
ATOM 661 C CA . CYS A 1 89 ? -11.643 11.239 -9.279 1.00 96.56 89 CYS A CA 1
ATOM 662 C C . CYS A 1 89 ? -12.619 10.872 -8.155 1.00 96.56 89 CYS A C 1
ATOM 664 O O . CYS A 1 89 ? -12.454 9.848 -7.521 1.00 96.56 89 CYS A O 1
ATOM 666 N N . GLN A 1 90 ? -13.708 11.625 -7.981 1.00 94.88 90 GLN A N 1
ATOM 667 C CA . GLN A 1 90 ? -14.678 11.433 -6.886 1.00 94.88 90 GLN A CA 1
ATOM 668 C C . GLN A 1 90 ? -15.297 10.017 -6.793 1.00 94.88 90 GLN A C 1
ATOM 670 O O . GLN A 1 90 ? -15.927 9.675 -5.794 1.00 94.88 90 GLN A O 1
ATOM 675 N N . ARG A 1 91 ? -15.185 9.199 -7.845 1.00 92.19 91 ARG A N 1
ATOM 676 C CA . ARG A 1 91 ? -15.668 7.811 -7.845 1.00 92.19 91 ARG A CA 1
ATOM 677 C C . ARG A 1 91 ? -14.778 6.855 -7.041 1.00 92.19 91 ARG A C 1
ATOM 679 O O . ARG A 1 91 ? -15.259 5.761 -6.749 1.00 92.19 91 ARG A O 1
ATOM 686 N N . ILE A 1 92 ? -13.538 7.243 -6.735 1.00 87.56 92 ILE A N 1
ATOM 687 C CA . ILE A 1 92 ? -12.528 6.455 -6.022 1.00 87.56 92 ILE A CA 1
ATOM 688 C C . ILE A 1 92 ? -11.817 7.294 -4.958 1.00 87.56 92 ILE A C 1
ATOM 690 O O . ILE A 1 92 ? -11.440 8.451 -5.239 1.00 87.56 92 ILE A O 1
#

Organism: NCBI:txid412755

Radius of gyration: 13.24 Å; Cα contacts (8 Å, |Δi|>4): 150; chains: 1; bounding box: 34×21×34 Å

Mean predicted aligned error: 2.26 Å

pLDDT: mean 97.28, std 2.67, range [81.12, 98.81]

Foldseek 3Di:
DAAAEEFEPDPTQFPPVQFDADPVRATQEGHGDPCNVVVLVVCVVVVHAYEYEYEDDPRNSVNHCVVHVVVVSHPYYHYCVVVVHHPPPVVD

Secondary structure (DSSP, 8-state):
---EEEE-SBTTTEEEEEEEE-TTS-EEEEEEPTTHHHHHHHHHHTT-EEEEEE-S-HHHHHHHHHHTTGGGG-SEEEEHHHHT--TTSTT-

Sequence (92 aa):
MIKAVCFDLGDTLVAEETTVHDGSGQAITAHVIEGVFEVLEAIRKEGYRIGIIANGDSAGARNIIEATGLQDYFDVIVISEEVGIEKPCQRI